Protein AF-A0A175R2G1-F1 (afdb_monomer_lite)

Sequence (86 aa):
MQTQGQQIVARAAFWAATFSAPAAPPVRPQRPSTAQKIADDMLDVAAVRGSCEEEDLLARGWSPVALRRHGAKAREIANTASVRSL

Foldseek 3Di:
DDDPVRVVVVVVVVCCVVPVDPDDPPDDPDDDDLLCVLLVQQLVCCVVPVGDDPVSSVVVVDDPVSCVVRVVVSVVVNVVVVVVVD

pLDDT: mean 87.8, std 9.87, range [52.66, 97.0]

Structure (mmCIF, N/CA/C/O backbone):
data_AF-A0A175R2G1-F1
#
_entry.id   AF-A0A175R2G1-F1
#
loop_
_atom_site.group_PDB
_atom_site.id
_atom_site.type_symbol
_atom_site.label_atom_id
_atom_site.label_alt_id
_atom_site.label_comp_id
_atom_site.label_asym_id
_atom_site.label_entity_id
_atom_site.label_seq_id
_atom_site.pdbx_PDB_ins_code
_atom_site.Cartn_x
_atom_site.Cartn_y
_atom_site.Cartn_z
_atom_site.occupancy
_atom_site.B_iso_or_equiv
_atom_site.auth_seq_id
_atom_site.auth_comp_id
_atom_site.auth_asym_id
_atom_site.auth_atom_id
_atom_site.pdbx_PDB_model_num
ATOM 1 N N . MET A 1 1 ? 25.153 17.218 -61.376 1.00 71.12 1 MET A N 1
ATOM 2 C CA . MET A 1 1 ? 23.796 16.952 -60.848 1.00 71.12 1 MET A CA 1
ATOM 3 C C . MET A 1 1 ? 23.862 15.703 -59.994 1.00 71.12 1 MET A C 1
ATOM 5 O O . MET A 1 1 ? 24.409 14.716 -60.467 1.00 71.12 1 MET A O 1
ATOM 9 N N . GLN A 1 2 ? 23.389 15.754 -58.749 1.00 73.25 2 GLN A N 1
ATOM 10 C CA . GLN A 1 2 ? 23.300 14.547 -57.924 1.00 73.25 2 GLN A CA 1
ATOM 11 C C . GLN A 1 2 ? 22.073 13.734 -58.326 1.00 73.25 2 GLN A C 1
ATOM 13 O O . GLN A 1 2 ? 21.031 14.307 -58.648 1.00 73.25 2 GLN A O 1
ATOM 18 N N . THR A 1 3 ? 22.199 12.411 -58.318 1.00 89.75 3 THR A N 1
ATOM 19 C CA . THR A 1 3 ? 21.064 11.522 -58.584 1.00 89.75 3 THR A CA 1
ATOM 20 C C . THR A 1 3 ? 20.126 11.493 -57.378 1.00 89.75 3 THR A C 1
ATOM 22 O O . THR A 1 3 ? 20.532 11.751 -56.243 1.00 89.75 3 THR A O 1
ATOM 25 N N . GLN A 1 4 ? 18.863 11.136 -57.600 1.00 85.56 4 GLN A N 1
ATOM 26 C CA . GLN A 1 4 ? 17.874 11.000 -56.526 1.00 85.56 4 GLN A CA 1
ATOM 27 C C . GLN A 1 4 ? 18.351 10.045 -55.413 1.00 85.56 4 GLN A C 1
ATOM 29 O O . GLN A 1 4 ? 18.153 10.318 -54.232 1.00 85.56 4 GLN A O 1
ATOM 34 N N . GLY A 1 5 ? 19.056 8.965 -55.773 1.00 85.50 5 GLY A N 1
ATOM 35 C CA . GLY A 1 5 ? 19.641 8.032 -54.806 1.00 85.50 5 GLY A CA 1
ATOM 36 C C . GLY A 1 5 ? 20.696 8.677 -53.901 1.00 85.50 5 GLY A C 1
ATOM 37 O O . GLY A 1 5 ? 20.697 8.441 -52.695 1.00 85.50 5 GLY A O 1
ATOM 38 N N . GLN A 1 6 ? 21.547 9.553 -54.446 1.00 88.69 6 GLN A N 1
ATOM 39 C CA . GLN A 1 6 ? 22.564 10.267 -53.662 1.00 88.69 6 GLN A CA 1
ATOM 40 C C . GLN A 1 6 ? 21.936 11.228 -52.644 1.00 88.69 6 GLN A C 1
ATOM 42 O O . GLN A 1 6 ? 22.409 11.325 -51.513 1.00 88.69 6 GLN A O 1
ATOM 47 N N . GLN A 1 7 ? 20.826 11.875 -53.008 1.00 90.50 7 GLN A N 1
ATOM 48 C CA . GLN A 1 7 ? 20.095 12.770 -52.106 1.00 90.50 7 GLN A CA 1
ATOM 49 C C . GLN A 1 7 ? 19.449 12.016 -50.933 1.00 90.50 7 GLN A C 1
ATOM 51 O O . GLN A 1 7 ? 19.462 12.506 -49.803 1.00 90.50 7 GLN A O 1
ATOM 56 N N . ILE A 1 8 ? 18.922 10.811 -51.176 1.00 88.25 8 ILE A N 1
ATOM 57 C CA . ILE A 1 8 ? 18.335 9.959 -50.129 1.00 88.25 8 ILE A CA 1
ATOM 58 C C . ILE A 1 8 ? 19.405 9.543 -49.115 1.00 88.25 8 ILE A C 1
ATOM 60 O O . ILE A 1 8 ? 19.192 9.675 -47.909 1.00 88.25 8 ILE A O 1
ATOM 64 N N . VAL A 1 9 ? 20.571 9.101 -49.595 1.00 89.88 9 VAL A N 1
ATOM 65 C CA . VAL A 1 9 ? 21.686 8.687 -48.729 1.00 89.88 9 VAL A CA 1
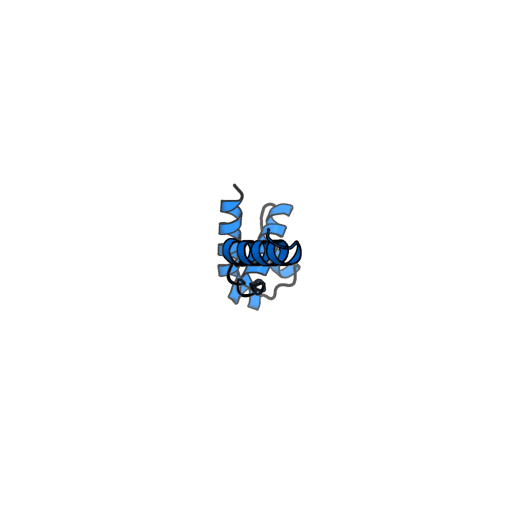ATOM 66 C C . VAL A 1 9 ? 22.213 9.866 -47.910 1.00 89.88 9 VAL A C 1
ATOM 68 O O . VAL A 1 9 ? 22.388 9.735 -46.700 1.00 89.88 9 VAL A O 1
ATOM 71 N N . ALA A 1 10 ? 22.397 11.035 -48.530 1.00 88.88 10 ALA A N 1
ATOM 72 C CA . ALA A 1 10 ? 22.851 12.236 -47.829 1.00 88.88 10 ALA A CA 1
ATOM 73 C C . ALA A 1 10 ? 21.870 12.669 -46.726 1.00 88.88 10 ALA A C 1
ATOM 75 O O . ALA A 1 10 ? 22.281 13.004 -45.614 1.00 88.88 10 ALA A O 1
ATOM 76 N N . ARG A 1 11 ? 20.562 12.600 -47.001 1.00 86.94 11 ARG A N 1
ATOM 77 C CA . ARG A 1 11 ? 19.516 12.922 -46.023 1.00 86.94 11 ARG A CA 1
ATOM 78 C C . ARG A 1 11 ? 19.473 11.917 -44.870 1.00 86.94 11 ARG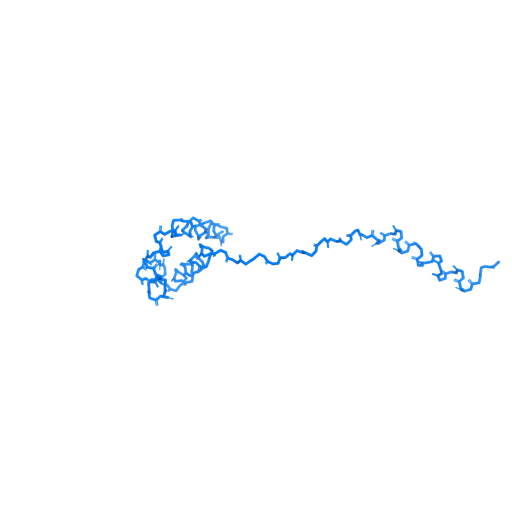 A C 1
ATOM 80 O O . ARG A 1 11 ? 19.305 12.330 -43.725 1.00 86.94 11 ARG A O 1
ATOM 87 N N . ALA A 1 12 ? 19.654 10.627 -45.148 1.00 85.94 12 ALA A N 1
ATOM 88 C CA . ALA A 1 12 ? 19.730 9.596 -44.114 1.00 85.94 12 ALA A CA 1
ATOM 89 C C . ALA A 1 12 ? 20.967 9.777 -43.219 1.00 85.94 12 ALA A C 1
ATOM 91 O O . ALA A 1 12 ? 20.852 9.712 -41.996 1.00 85.94 12 ALA A O 1
ATOM 92 N N . ALA A 1 13 ? 22.126 10.077 -43.814 1.00 85.94 13 ALA A N 1
ATOM 93 C CA . ALA A 1 13 ? 23.364 10.335 -43.081 1.00 85.94 13 ALA A CA 1
ATOM 94 C C . ALA A 1 13 ? 23.250 11.572 -42.177 1.00 85.94 13 ALA A C 1
ATOM 96 O O . ALA A 1 13 ? 23.633 11.520 -41.009 1.00 85.94 13 ALA A O 1
ATOM 97 N N . PHE A 1 14 ? 22.658 12.658 -42.684 1.00 87.38 14 PHE A N 1
ATOM 98 C CA . PHE A 1 14 ? 22.382 13.854 -41.888 1.00 87.38 14 PHE A CA 1
ATOM 99 C C . PHE A 1 14 ? 21.451 13.556 -40.707 1.00 87.38 14 PHE A C 1
ATOM 101 O O . PHE A 1 14 ? 21.696 14.002 -39.586 1.00 87.38 14 PHE A O 1
ATOM 108 N N . TRP A 1 15 ? 20.391 12.780 -40.943 1.00 86.00 15 TRP A N 1
ATOM 109 C CA . TRP A 1 15 ? 19.433 12.428 -39.901 1.00 86.00 15 TRP A CA 1
ATOM 110 C C . TRP A 1 15 ? 20.072 11.558 -38.814 1.00 86.00 15 TRP A C 1
ATOM 112 O O . TRP A 1 15 ? 19.917 11.847 -37.632 1.00 86.00 15 TRP A O 1
ATOM 122 N N . ALA A 1 16 ? 20.872 10.5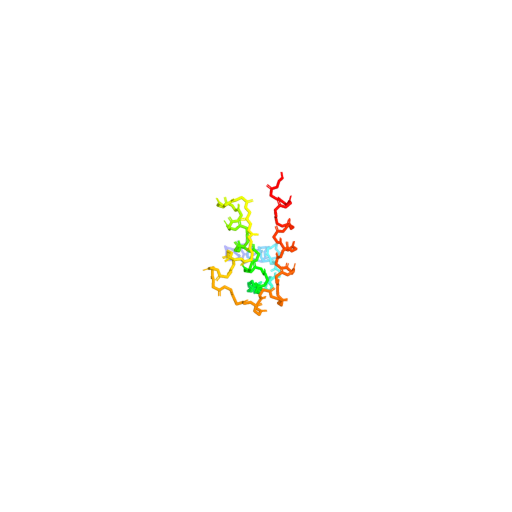60 -39.198 1.00 84.00 16 ALA A N 1
ATOM 123 C CA . ALA A 1 16 ? 21.639 9.757 -38.250 1.00 84.00 16 ALA A CA 1
ATOM 124 C C . ALA A 1 16 ? 22.631 10.616 -37.444 1.00 84.00 16 ALA A C 1
ATOM 126 O O . ALA A 1 16 ? 22.682 10.502 -36.225 1.00 84.00 16 ALA A O 1
ATOM 127 N N . ALA A 1 17 ? 23.364 11.529 -38.087 1.00 80.75 17 ALA A N 1
ATOM 128 C CA . ALA A 1 17 ? 24.307 12.410 -37.394 1.00 80.75 17 ALA A CA 1
ATOM 129 C C . ALA A 1 17 ? 23.622 13.382 -36.416 1.00 80.75 17 ALA A C 1
ATOM 131 O O . ALA A 1 17 ? 24.196 13.726 -35.388 1.00 80.75 17 ALA A O 1
ATOM 132 N N . THR A 1 18 ? 22.399 13.815 -36.731 1.00 82.94 18 THR A N 1
ATOM 133 C CA . THR A 1 18 ? 21.664 14.814 -35.940 1.00 82.94 18 THR A CA 1
ATOM 134 C C . THR A 1 18 ? 20.856 14.181 -34.805 1.00 82.94 18 THR A C 1
ATOM 136 O O . THR A 1 18 ? 20.727 14.776 -33.738 1.00 82.94 18 THR A O 1
ATOM 139 N N . PHE A 1 19 ? 20.306 12.981 -35.018 1.00 79.38 19 PHE A N 1
ATOM 140 C CA . PHE A 1 19 ? 19.309 12.376 -34.126 1.00 79.38 19 PHE A CA 1
ATOM 141 C C . PHE A 1 19 ? 19.720 11.023 -33.543 1.00 79.38 19 PHE A C 1
ATOM 143 O O . PHE A 1 19 ? 18.921 10.400 -32.842 1.00 79.38 19 PHE A O 1
ATOM 150 N N . SER A 1 20 ? 20.947 10.555 -33.784 1.00 70.56 20 SER A N 1
ATOM 151 C CA . SER A 1 20 ? 21.467 9.362 -33.114 1.00 70.56 20 SER A CA 1
ATOM 152 C C . SER A 1 20 ? 21.785 9.671 -31.649 1.00 70.56 20 SER A C 1
ATOM 154 O O . SER A 1 20 ? 22.937 9.858 -31.264 1.00 70.56 20 SER A O 1
ATOM 156 N N . ALA A 1 21 ? 20.750 9.716 -30.813 1.00 66.38 21 ALA A N 1
ATOM 157 C CA . ALA A 1 21 ? 20.917 9.645 -29.372 1.00 66.38 21 ALA A CA 1
ATOM 158 C C . ALA A 1 21 ? 21.387 8.228 -28.992 1.00 66.38 21 ALA A C 1
ATOM 160 O O . ALA A 1 21 ? 20.892 7.250 -29.563 1.00 66.38 21 ALA A O 1
ATOM 161 N N . PRO A 1 22 ? 22.320 8.076 -28.035 1.00 70.50 22 PRO A N 1
ATOM 162 C CA . PRO A 1 22 ? 22.619 6.763 -27.486 1.00 70.50 22 PRO A CA 1
ATOM 163 C C . PRO A 1 22 ? 21.321 6.166 -26.937 1.00 70.50 22 PRO A C 1
ATOM 165 O O . PRO A 1 22 ? 20.595 6.832 -26.197 1.00 70.50 22 PRO A O 1
ATOM 168 N N . ALA A 1 23 ? 21.015 4.924 -27.322 1.00 72.12 23 ALA A N 1
ATOM 169 C CA . ALA A 1 23 ? 19.871 4.209 -26.779 1.00 72.12 23 ALA A CA 1
ATOM 170 C C . ALA A 1 23 ? 20.015 4.178 -25.253 1.00 72.12 23 ALA A C 1
ATOM 172 O O . ALA A 1 23 ? 20.933 3.549 -24.722 1.00 72.12 23 ALA A O 1
ATOM 173 N N . ALA A 1 24 ? 19.143 4.908 -24.552 1.00 71.06 24 ALA A N 1
ATOM 174 C CA . ALA A 1 24 ? 19.119 4.863 -23.104 1.00 71.06 24 ALA A CA 1
ATOM 175 C C . ALA A 1 24 ? 18.869 3.405 -22.686 1.00 71.06 24 ALA A C 1
ATOM 177 O O . ALA A 1 24 ? 18.014 2.739 -23.284 1.00 71.06 24 ALA A O 1
ATOM 178 N N . PRO A 1 25 ? 19.610 2.880 -21.697 1.00 75.19 25 PRO A N 1
ATOM 179 C CA . PRO A 1 25 ? 19.353 1.539 -21.209 1.00 75.19 25 PRO A CA 1
ATOM 180 C C . PRO A 1 25 ? 17.890 1.451 -20.750 1.00 75.19 25 PRO A C 1
ATOM 182 O O . PRO A 1 25 ? 17.371 2.417 -20.180 1.00 75.19 25 PRO A O 1
ATOM 185 N N . PRO A 1 26 ? 17.205 0.320 -20.991 1.00 72.94 26 PRO A N 1
ATOM 186 C CA . PRO A 1 26 ? 15.819 0.168 -20.583 1.00 72.94 26 PRO A CA 1
ATOM 187 C C . PRO A 1 26 ? 15.714 0.388 -19.073 1.00 72.94 26 PRO A C 1
ATOM 189 O O . PRO A 1 26 ? 16.316 -0.343 -18.280 1.00 72.94 26 PRO A O 1
ATOM 192 N N . V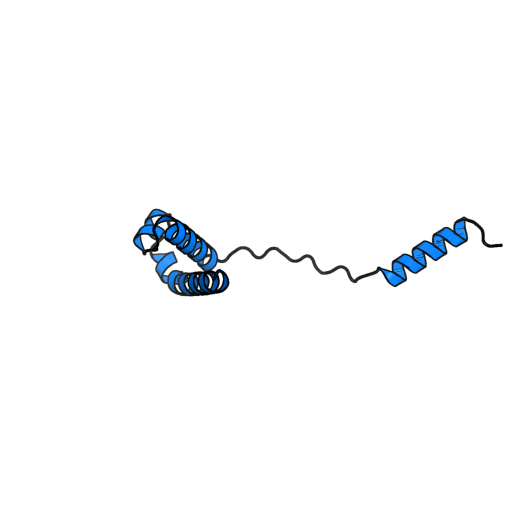AL A 1 27 ? 14.950 1.405 -18.669 1.00 77.00 27 VAL A N 1
ATOM 193 C CA . VAL A 1 27 ? 14.647 1.649 -17.259 1.00 77.00 27 VAL A CA 1
ATOM 194 C C . VAL A 1 27 ? 13.788 0.482 -16.791 1.00 77.00 27 VAL A C 1
ATOM 196 O O . VAL A 1 27 ? 12.614 0.377 -17.141 1.00 77.00 27 VAL A O 1
ATOM 199 N N . ARG A 1 28 ? 14.379 -0.441 -16.026 1.00 71.06 28 ARG A N 1
ATOM 200 C CA . ARG A 1 28 ? 13.613 -1.525 -15.412 1.00 71.06 28 ARG A CA 1
ATOM 201 C C . ARG A 1 28 ? 12.622 -0.887 -14.430 1.00 71.06 28 ARG A C 1
ATOM 203 O O . ARG A 1 28 ? 13.085 -0.216 -13.505 1.00 71.06 28 ARG A O 1
ATOM 210 N N . PRO A 1 29 ? 11.300 -1.094 -14.575 1.00 68.25 29 PRO A N 1
ATOM 211 C CA . PRO A 1 29 ? 10.346 -0.599 -13.594 1.00 68.25 29 PRO A CA 1
ATOM 212 C C . PRO A 1 29 ? 10.698 -1.204 -12.233 1.00 68.25 29 PRO A C 1
ATOM 214 O O . PRO A 1 29 ? 10.745 -2.429 -12.073 1.00 68.25 29 PRO A O 1
ATOM 217 N N . GLN A 1 30 ? 11.023 -0.346 -11.266 1.00 75.81 30 GLN A N 1
ATOM 218 C CA . GLN A 1 30 ? 11.303 -0.802 -9.913 1.00 75.81 30 GLN A CA 1
ATOM 219 C C . GLN A 1 30 ? 9.994 -1.279 -9.296 1.00 75.81 30 GLN A C 1
ATOM 221 O O . GLN A 1 30 ? 8.999 -0.556 -9.278 1.00 75.81 30 GLN A O 1
ATOM 226 N N . ARG A 1 31 ? 9.983 -2.521 -8.807 1.00 81.69 31 ARG A N 1
ATOM 227 C CA . ARG A 1 31 ? 8.832 -3.023 -8.062 1.00 81.69 31 ARG A CA 1
ATOM 228 C C . ARG A 1 31 ? 8.735 -2.242 -6.747 1.00 81.69 31 ARG A C 1
ATOM 230 O O . ARG A 1 31 ? 9.762 -2.105 -6.079 1.00 81.69 31 ARG A O 1
ATOM 237 N N . PRO A 1 32 ? 7.540 -1.770 -6.357 1.00 85.50 32 PRO A N 1
ATOM 238 C CA . PRO A 1 32 ? 7.370 -1.066 -5.097 1.00 85.50 32 PRO A CA 1
ATOM 239 C C . PRO A 1 32 ? 7.776 -1.973 -3.936 1.00 85.50 32 PRO A C 1
ATOM 241 O O . PRO A 1 32 ? 7.425 -3.159 -3.894 1.00 85.50 32 PRO A O 1
ATOM 244 N N . SER A 1 33 ? 8.540 -1.404 -3.005 1.00 93.62 33 SER A N 1
ATOM 245 C CA . SER A 1 33 ? 8.931 -2.093 -1.778 1.00 93.62 33 SER A CA 1
ATOM 246 C C . SER A 1 33 ? 7.699 -2.407 -0.921 1.00 93.62 33 SER A C 1
ATOM 248 O O . SER A 1 33 ? 6.662 -1.757 -1.046 1.00 93.62 33 SER A O 1
ATOM 250 N N . THR A 1 34 ? 7.801 -3.378 -0.010 1.00 94.62 34 THR A N 1
ATOM 251 C CA . THR A 1 34 ? 6.722 -3.663 0.954 1.00 94.62 34 THR A CA 1
ATOM 252 C C . THR A 1 34 ? 6.353 -2.423 1.771 1.00 94.62 34 THR A C 1
ATOM 254 O O . THR A 1 34 ? 5.178 -2.176 2.001 1.00 94.62 34 THR A O 1
ATOM 257 N N . ALA A 1 35 ? 7.343 -1.607 2.151 1.00 94.81 35 ALA A N 1
ATOM 258 C CA . ALA A 1 35 ? 7.104 -0.348 2.852 1.00 94.81 35 ALA A CA 1
ATOM 259 C C . ALA A 1 35 ? 6.339 0.667 1.987 1.00 94.81 35 ALA A C 1
ATOM 261 O O . ALA A 1 35 ? 5.481 1.362 2.514 1.00 94.81 35 ALA A O 1
ATOM 262 N N . GLN A 1 36 ? 6.607 0.718 0.675 1.00 95.19 36 GLN A N 1
ATOM 263 C CA . GLN A 1 36 ? 5.846 1.553 -0.261 1.00 95.19 36 GLN A CA 1
ATOM 264 C C . GLN A 1 36 ? 4.374 1.145 -0.279 1.00 95.19 36 GLN A C 1
ATOM 266 O O . GLN A 1 36 ? 3.510 1.984 -0.107 1.00 95.19 36 GLN A O 1
ATOM 271 N N . LYS A 1 37 ? 4.104 -0.158 -0.406 1.00 96.06 37 LYS A N 1
ATOM 272 C CA . LYS A 1 37 ? 2.732 -0.673 -0.471 1.00 96.06 37 LYS A CA 1
ATOM 273 C C . LYS A 1 37 ? 1.947 -0.395 0.810 1.00 96.06 37 LYS A C 1
ATOM 275 O O . LYS A 1 37 ? 0.797 0.003 0.742 1.00 96.06 37 LYS A O 1
ATOM 280 N N . ILE A 1 38 ? 2.583 -0.575 1.971 1.00 96.44 38 ILE A N 1
ATOM 281 C CA . ILE A 1 38 ? 1.966 -0.222 3.257 1.00 96.44 38 ILE A CA 1
ATOM 282 C C . ILE A 1 38 ? 1.697 1.290 3.317 1.00 96.44 38 ILE A C 1
ATOM 284 O O . ILE A 1 38 ? 0.663 1.697 3.828 1.00 96.44 38 ILE A O 1
ATOM 288 N N . ALA A 1 39 ? 2.608 2.123 2.805 1.00 96.38 39 ALA A N 1
ATOM 289 C CA . ALA A 1 39 ? 2.423 3.572 2.777 1.00 96.38 39 ALA A CA 1
ATOM 290 C C . ALA A 1 39 ? 1.257 3.990 1.870 1.00 96.38 39 ALA A C 1
ATOM 292 O O . ALA A 1 39 ? 0.467 4.840 2.267 1.00 96.38 39 ALA A O 1
ATOM 293 N N . ASP A 1 40 ? 1.132 3.375 0.694 1.00 95.12 40 ASP A N 1
ATOM 294 C CA . ASP A 1 40 ? 0.010 3.602 -0.221 1.00 95.12 40 ASP A CA 1
ATOM 295 C C . ASP A 1 40 ? -1.315 3.239 0.471 1.00 95.12 40 ASP A C 1
ATOM 297 O O . ASP A 1 40 ? -2.251 4.035 0.488 1.00 95.12 40 ASP A O 1
ATOM 301 N N . ASP A 1 41 ? -1.353 2.098 1.167 1.00 96.06 41 ASP A N 1
ATOM 302 C CA . ASP A 1 41 ? -2.524 1.692 1.944 1.00 96.06 41 ASP A CA 1
ATOM 303 C C . ASP A 1 41 ? -2.845 2.657 3.097 1.00 96.06 41 ASP A C 1
ATOM 305 O O . ASP A 1 41 ? -4.017 2.948 3.345 1.00 96.06 41 ASP A O 1
ATOM 309 N N . MET A 1 42 ? -1.826 3.186 3.788 1.00 96.00 42 MET A N 1
ATOM 310 C CA . MET A 1 42 ? -2.011 4.213 4.822 1.00 96.00 42 MET A CA 1
ATOM 311 C C . MET A 1 42 ? -2.657 5.478 4.247 1.00 96.00 42 MET A C 1
ATOM 313 O O . MET A 1 42 ? -3.546 6.052 4.877 1.00 96.00 42 MET A O 1
ATOM 317 N N . LEU A 1 43 ? -2.217 5.913 3.062 1.00 95.44 43 LEU A N 1
ATOM 318 C CA . LEU A 1 43 ? -2.755 7.094 2.386 1.00 95.44 43 LEU A CA 1
ATOM 319 C C . LEU A 1 43 ? -4.194 6.867 1.920 1.00 95.44 43 LEU A C 1
ATOM 321 O O . LEU A 1 43 ? -5.035 7.737 2.135 1.00 95.44 43 LEU A O 1
ATOM 325 N N . ASP A 1 44 ? -4.498 5.700 1.354 1.00 95.44 44 ASP A N 1
ATOM 326 C CA . ASP A 1 44 ? -5.858 5.353 0.941 1.00 95.44 44 ASP A CA 1
ATOM 327 C C . ASP A 1 44 ? -6.832 5.353 2.125 1.00 95.44 44 ASP A C 1
ATOM 329 O O . ASP A 1 44 ? -7.934 5.898 2.040 1.00 95.44 44 ASP A O 1
ATOM 333 N N . VAL A 1 45 ? -6.440 4.728 3.241 1.00 95.25 45 VAL A N 1
ATOM 334 C CA . VAL A 1 45 ? -7.266 4.692 4.455 1.00 95.25 45 VAL A CA 1
ATOM 335 C C . VAL A 1 45 ? -7.460 6.106 4.994 1.00 95.25 45 VAL A C 1
ATOM 337 O O . VAL A 1 45 ? -8.595 6.499 5.270 1.00 95.25 45 VAL A O 1
ATOM 340 N N . ALA A 1 46 ? -6.385 6.894 5.083 1.00 93.81 46 ALA A N 1
ATOM 341 C CA . ALA A 1 46 ? -6.455 8.275 5.546 1.00 93.81 46 ALA A CA 1
ATOM 342 C C . ALA A 1 46 ? -7.321 9.158 4.631 1.00 93.81 46 ALA A C 1
ATOM 344 O O . ALA A 1 46 ? -8.030 10.027 5.131 1.00 93.81 46 ALA A O 1
ATOM 345 N N . ALA A 1 47 ? -7.337 8.912 3.319 1.00 92.69 47 ALA A N 1
ATOM 346 C CA . ALA A 1 47 ? -8.192 9.639 2.381 1.00 92.69 47 ALA A CA 1
ATOM 347 C C . ALA A 1 47 ? -9.690 9.377 2.619 1.00 92.69 47 ALA A C 1
ATOM 349 O O . ALA A 1 47 ? -10.510 10.267 2.399 1.00 92.69 47 ALA A O 1
ATOM 350 N N . VAL A 1 48 ? -10.054 8.177 3.085 1.00 92.94 48 VAL A N 1
ATOM 351 C CA . VAL A 1 48 ? -11.453 7.802 3.356 1.00 92.94 48 VAL A CA 1
ATOM 352 C C . VAL A 1 48 ? -11.877 8.150 4.786 1.00 92.94 48 VAL A C 1
ATOM 354 O O . VAL A 1 48 ? -12.983 8.644 4.995 1.00 92.94 48 VAL A O 1
ATOM 357 N N . ARG A 1 49 ? -11.025 7.875 5.782 1.00 91.12 49 ARG A N 1
ATOM 358 C CA . ARG A 1 49 ? -11.357 7.990 7.215 1.00 91.12 49 ARG A CA 1
ATOM 359 C C . ARG A 1 49 ? -10.823 9.260 7.883 1.00 91.12 49 ARG A C 1
ATOM 361 O O . ARG A 1 49 ? -11.220 9.555 9.005 1.00 91.12 49 ARG A O 1
ATOM 368 N N . GLY A 1 50 ? -9.915 9.989 7.237 1.00 91.06 50 GLY A N 1
ATOM 369 C CA . GLY A 1 50 ? -9.192 11.131 7.811 1.00 91.06 50 GLY A CA 1
ATOM 370 C C . GLY A 1 50 ? -7.983 10.745 8.676 1.00 91.06 50 GLY A C 1
ATOM 371 O O . GLY A 1 50 ? -7.145 11.593 8.975 1.00 91.06 50 GLY A O 1
ATOM 372 N N . SER A 1 51 ? -7.855 9.473 9.053 1.00 92.38 51 SER A N 1
ATOM 373 C CA . SER A 1 51 ? -6.714 8.913 9.779 1.00 92.38 51 SER A CA 1
ATOM 374 C C . SER A 1 51 ? -6.495 7.451 9.383 1.00 92.38 51 SER A C 1
ATOM 376 O O . SER A 1 51 ? -7.390 6.814 8.835 1.00 92.38 51 SER A O 1
ATOM 378 N N . CYS A 1 52 ? -5.296 6.928 9.645 1.00 94.56 52 CYS A N 1
ATOM 379 C CA . CYS A 1 52 ? -4.974 5.510 9.498 1.00 94.56 52 CYS A CA 1
ATOM 380 C C . CYS A 1 52 ? -4.377 4.999 10.809 1.00 94.56 52 CYS A C 1
ATOM 382 O O . CYS A 1 52 ? -3.359 5.529 11.274 1.00 94.56 52 CYS A O 1
ATOM 384 N N . GLU A 1 53 ? -4.990 3.963 11.372 1.00 94.88 53 GLU A N 1
ATOM 385 C CA . GLU A 1 53 ? -4.500 3.263 12.561 1.00 94.88 53 GLU A CA 1
ATOM 386 C C . GLU A 1 53 ? -3.905 1.898 12.183 1.00 94.88 53 GLU A C 1
ATOM 388 O O . GLU A 1 53 ? -3.934 1.486 11.019 1.00 94.88 53 GLU A O 1
ATOM 393 N N . GLU A 1 54 ? -3.289 1.203 13.141 1.00 93.94 54 GLU A N 1
ATOM 394 C CA . GLU A 1 54 ? -2.672 -0.100 12.861 1.00 93.94 54 GLU A CA 1
ATOM 395 C C . GLU A 1 54 ? -3.741 -1.146 12.505 1.00 93.94 54 GLU A C 1
ATOM 397 O O . GLU A 1 54 ? -3.552 -1.957 11.595 1.00 93.94 54 GLU A O 1
ATOM 402 N N . GLU A 1 55 ? -4.896 -1.068 13.162 1.00 95.62 55 GLU A N 1
ATOM 403 C CA . GLU A 1 55 ? -6.068 -1.917 12.968 1.00 95.62 55 GLU A CA 1
ATOM 404 C C . GLU A 1 55 ? -6.589 -1.865 11.526 1.00 95.62 55 GLU A C 1
ATOM 406 O O . GLU A 1 55 ? -6.997 -2.893 10.983 1.00 95.62 55 GLU A O 1
ATOM 411 N N . ASP A 1 56 ? -6.515 -0.702 10.876 1.00 95.25 56 ASP A N 1
ATOM 412 C CA . ASP A 1 56 ? -6.889 -0.540 9.468 1.00 95.25 56 ASP A CA 1
ATOM 413 C C . ASP A 1 56 ? -5.987 -1.349 8.536 1.00 95.25 56 ASP A C 1
ATOM 415 O O . ASP A 1 56 ? -6.445 -1.989 7.585 1.00 95.25 56 ASP A O 1
ATOM 419 N N . LEU A 1 57 ? -4.686 -1.350 8.824 1.00 95.31 57 LEU A N 1
ATOM 420 C CA . LEU A 1 57 ? -3.705 -2.085 8.035 1.00 95.31 57 LEU A CA 1
ATOM 421 C C . LEU A 1 57 ? -3.834 -3.591 8.273 1.00 95.31 57 LEU A C 1
ATOM 423 O O . LEU A 1 57 ? -3.723 -4.375 7.327 1.00 95.31 57 LEU A O 1
ATOM 427 N N . LEU A 1 58 ? -4.129 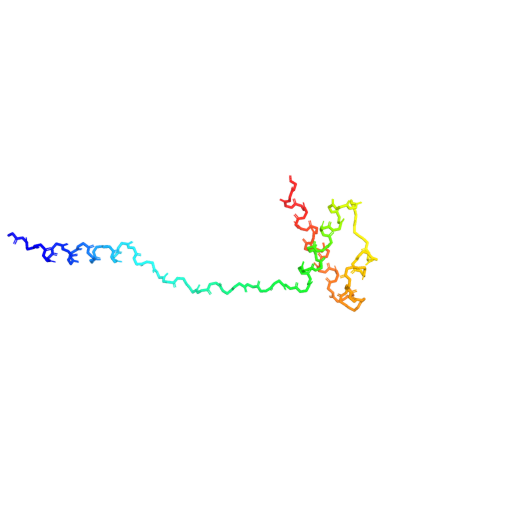-4.000 9.508 1.00 96.25 58 LEU A N 1
ATOM 428 C CA . LEU A 1 58 ? -4.461 -5.391 9.820 1.00 96.25 58 LEU A CA 1
ATOM 429 C C . LEU A 1 58 ? -5.732 -5.836 9.077 1.00 96.25 58 LEU A C 1
ATOM 431 O O . LEU A 1 58 ? -5.745 -6.926 8.503 1.00 96.25 58 LEU A O 1
ATOM 435 N N . ALA A 1 59 ? -6.762 -4.986 9.007 1.00 95.25 59 ALA A N 1
ATOM 436 C CA . ALA A 1 59 ? -7.989 -5.257 8.254 1.00 95.25 59 ALA A CA 1
ATOM 437 C C . ALA A 1 59 ? -7.751 -5.353 6.733 1.00 95.25 59 ALA A C 1
ATOM 439 O O . ALA A 1 59 ? -8.415 -6.142 6.059 1.00 95.25 59 ALA A O 1
ATOM 440 N N . ARG A 1 60 ? -6.759 -4.627 6.194 1.00 93.25 60 ARG A N 1
ATOM 441 C CA . ARG A 1 60 ? -6.274 -4.783 4.805 1.00 93.25 60 ARG A CA 1
ATOM 442 C C . ARG A 1 60 ? -5.445 -6.054 4.570 1.00 93.25 60 ARG A C 1
ATOM 444 O O . ARG A 1 60 ? -5.064 -6.335 3.436 1.00 93.25 60 ARG A O 1
ATOM 451 N N . GLY A 1 61 ? -5.192 -6.847 5.610 1.00 96.31 61 GLY A N 1
ATOM 452 C CA . GLY A 1 61 ? -4.492 -8.128 5.513 1.00 96.31 61 GLY A CA 1
ATOM 453 C C . GLY A 1 61 ? -2.982 -8.040 5.727 1.00 96.31 61 GLY A C 1
ATOM 454 O O . GLY A 1 61 ? -2.270 -9.015 5.464 1.00 96.31 61 GLY A O 1
ATOM 455 N N . TRP A 1 62 ? -2.462 -6.913 6.222 1.00 97.00 62 TRP A N 1
ATOM 456 C CA . TRP A 1 62 ? -1.062 -6.847 6.629 1.00 97.00 62 TRP A CA 1
ATOM 457 C C . TRP A 1 62 ? -0.824 -7.677 7.882 1.00 97.00 62 TRP A C 1
ATOM 459 O O . TRP A 1 62 ? -1.579 -7.629 8.847 1.00 97.00 62 TRP A O 1
ATOM 469 N N . SER A 1 63 ? 0.271 -8.434 7.891 1.00 96.94 63 SER A N 1
ATOM 470 C CA . SER A 1 63 ? 0.645 -9.185 9.083 1.00 96.94 63 SER A CA 1
ATOM 471 C C . SER A 1 63 ? 1.298 -8.267 10.126 1.00 96.94 63 SER A C 1
ATOM 473 O O . SER A 1 63 ? 2.084 -7.383 9.763 1.00 96.94 63 SER A O 1
ATOM 475 N N . PRO A 1 64 ? 1.117 -8.538 11.433 1.00 96.25 64 PRO A N 1
ATOM 476 C CA . PRO A 1 64 ? 1.811 -7.798 12.491 1.00 96.25 64 PRO A CA 1
ATOM 477 C C . PRO A 1 64 ? 3.343 -7.837 12.366 1.00 96.25 64 PRO A C 1
ATOM 479 O O . PRO A 1 64 ? 4.056 -6.972 12.869 1.00 96.25 64 PRO A O 1
ATOM 482 N N . VAL A 1 65 ? 3.893 -8.868 11.717 1.00 97.00 65 VAL A N 1
ATOM 483 C CA . VAL A 1 65 ? 5.336 -8.972 11.451 1.00 97.00 65 VAL A CA 1
ATOM 484 C C . VAL A 1 65 ? 5.763 -7.983 10.365 1.00 97.00 65 VAL A C 1
ATOM 486 O O . VAL A 1 65 ? 6.790 -7.321 10.513 1.00 97.00 65 VAL A O 1
ATOM 489 N N . ALA A 1 66 ? 4.976 -7.848 9.293 1.00 94.50 66 ALA A N 1
ATOM 490 C CA . ALA A 1 66 ? 5.245 -6.879 8.236 1.00 94.50 66 ALA A CA 1
ATOM 491 C C . ALA A 1 66 ? 5.171 -5.443 8.769 1.00 94.50 66 ALA A C 1
ATOM 493 O O . ALA A 1 66 ? 6.067 -4.648 8.483 1.00 94.50 66 ALA A O 1
ATOM 494 N N . LEU A 1 67 ? 4.172 -5.141 9.603 1.00 94.94 67 LEU A N 1
ATOM 495 C CA . LEU A 1 67 ? 4.013 -3.821 10.219 1.00 94.94 67 LEU A CA 1
ATOM 496 C C . LEU A 1 67 ? 5.170 -3.491 11.170 1.00 94.94 67 LEU A C 1
ATOM 498 O O . LEU A 1 67 ? 5.760 -2.420 11.059 1.00 94.94 67 LEU A O 1
ATOM 502 N N . ARG A 1 68 ? 5.613 -4.440 12.004 1.00 96.06 68 ARG A N 1
ATOM 503 C CA . ARG A 1 68 ? 6.800 -4.239 12.858 1.00 96.06 68 ARG A CA 1
ATOM 504 C C . ARG A 1 68 ? 8.085 -4.006 12.064 1.00 96.06 68 ARG A C 1
ATOM 506 O O . ARG A 1 68 ? 8.925 -3.212 12.474 1.00 96.06 68 ARG A O 1
ATOM 513 N N . ARG A 1 69 ? 8.254 -4.689 10.928 1.00 96.12 69 ARG A N 1
ATOM 514 C CA . ARG A 1 69 ? 9.480 -4.601 10.117 1.00 96.12 69 ARG A CA 1
ATOM 515 C C . ARG A 1 69 ? 9.512 -3.388 9.186 1.00 96.12 69 ARG A C 1
ATOM 517 O O . ARG A 1 69 ? 10.589 -2.864 8.911 1.00 96.12 69 ARG A O 1
ATOM 524 N N . HIS A 1 70 ? 8.360 -2.975 8.663 1.00 96.31 70 HIS A N 1
ATOM 525 C CA . HIS A 1 70 ? 8.271 -1.992 7.580 1.00 96.31 70 HIS A CA 1
ATOM 526 C C . HIS A 1 70 ? 7.417 -0.767 7.917 1.00 96.31 70 HIS A C 1
ATOM 528 O O . HIS A 1 70 ? 7.525 0.233 7.211 1.00 96.31 70 HIS A O 1
ATOM 534 N N . GLY A 1 71 ? 6.618 -0.799 8.985 1.00 92.69 71 GLY A N 1
ATOM 535 C CA . GLY A 1 71 ? 5.654 0.249 9.326 1.00 92.69 71 GLY A CA 1
ATOM 536 C C . GLY A 1 71 ? 6.294 1.611 9.580 1.00 92.69 71 GLY A C 1
ATOM 537 O O . GLY A 1 71 ? 5.800 2.615 9.079 1.00 92.69 71 GLY A O 1
ATOM 538 N N . ALA A 1 72 ? 7.446 1.658 10.259 1.00 95.19 72 ALA A N 1
ATOM 539 C CA . ALA A 1 72 ? 8.174 2.912 10.472 1.00 95.19 72 ALA A CA 1
ATOM 540 C C . ALA A 1 72 ? 8.592 3.565 9.143 1.00 95.19 72 ALA A C 1
ATOM 542 O O . ALA A 1 72 ? 8.382 4.761 8.940 1.00 95.19 72 ALA A O 1
ATOM 543 N N . LYS A 1 73 ? 9.118 2.765 8.204 1.00 96.19 73 LYS A N 1
ATOM 544 C CA . LYS A 1 73 ? 9.514 3.266 6.883 1.00 96.19 73 LYS A CA 1
ATOM 545 C C . LYS A 1 73 ? 8.304 3.643 6.032 1.00 96.19 73 LYS A C 1
ATOM 547 O O . LYS A 1 73 ? 8.351 4.644 5.329 1.00 96.19 73 LYS A O 1
ATOM 552 N N . ALA A 1 74 ? 7.225 2.868 6.114 1.00 95.31 74 ALA A N 1
ATOM 553 C CA . ALA A 1 74 ? 5.974 3.171 5.433 1.00 95.31 74 ALA A CA 1
ATOM 554 C C . ALA A 1 74 ? 5.396 4.515 5.897 1.00 95.31 74 ALA A C 1
ATOM 556 O O . ALA A 1 74 ? 5.041 5.348 5.069 1.00 95.31 74 ALA A O 1
ATOM 557 N N . ARG A 1 75 ? 5.410 4.781 7.208 1.00 94.25 75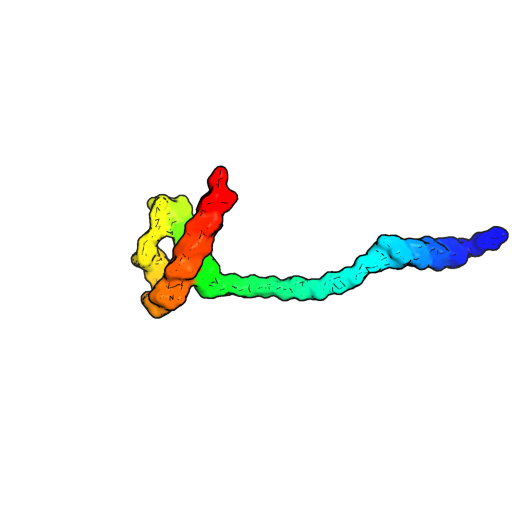 ARG A N 1
ATOM 558 C CA . ARG A 1 75 ? 4.944 6.050 7.778 1.00 94.25 75 ARG A CA 1
ATOM 559 C C . ARG A 1 75 ? 5.766 7.244 7.297 1.00 94.25 75 ARG A C 1
ATOM 561 O O . ARG A 1 75 ? 5.206 8.277 6.955 1.00 94.25 75 ARG A O 1
ATOM 568 N N . GLU A 1 76 ? 7.088 7.099 7.230 1.00 95.50 76 GLU A N 1
ATOM 569 C CA . GLU A 1 76 ? 7.979 8.125 6.670 1.00 95.50 76 GLU A CA 1
ATOM 570 C C . GLU A 1 76 ? 7.646 8.422 5.197 1.00 95.50 76 GLU A C 1
ATOM 572 O O . GLU A 1 76 ? 7.552 9.588 4.804 1.00 95.50 76 GLU A O 1
ATOM 577 N N . ILE A 1 77 ? 7.422 7.375 4.390 1.00 94.44 77 ILE A N 1
ATOM 578 C CA . ILE A 1 77 ? 7.041 7.502 2.976 1.00 94.44 77 ILE A CA 1
ATOM 579 C C . ILE A 1 77 ? 5.683 8.204 2.847 1.00 94.44 77 ILE A C 1
ATOM 581 O O . ILE A 1 77 ? 5.583 9.176 2.098 1.00 94.44 77 ILE A O 1
ATOM 585 N N . ALA A 1 78 ? 4.673 7.763 3.603 1.00 92.56 78 ALA A N 1
ATOM 586 C CA . ALA A 1 78 ? 3.330 8.339 3.582 1.00 92.56 78 ALA A CA 1
ATOM 587 C C . ALA A 1 78 ? 3.345 9.823 3.980 1.00 92.56 78 ALA A C 1
ATOM 589 O O . ALA A 1 78 ? 2.790 10.661 3.272 1.00 92.56 78 ALA A O 1
ATOM 590 N N . ASN A 1 79 ? 4.066 10.180 5.048 1.00 92.06 79 ASN A N 1
ATOM 591 C CA . ASN A 1 79 ? 4.206 11.573 5.475 1.00 92.06 79 ASN A CA 1
ATOM 592 C C . ASN A 1 79 ? 4.894 12.429 4.403 1.00 92.06 79 ASN A C 1
ATOM 594 O O . ASN A 1 79 ? 4.441 13.530 4.097 1.00 92.06 79 ASN A O 1
ATOM 598 N N . THR A 1 80 ? 5.968 11.917 3.796 1.00 92.00 80 THR A N 1
ATOM 599 C CA . THR A 1 80 ? 6.691 12.637 2.736 1.00 92.00 80 THR A CA 1
ATOM 600 C C . THR A 1 80 ? 5.808 12.858 1.503 1.00 92.00 80 THR A C 1
ATOM 602 O O . THR A 1 80 ? 5.860 13.922 0.885 1.00 92.00 80 THR A O 1
ATOM 605 N N . ALA A 1 81 ? 4.985 11.870 1.143 1.00 86.25 81 ALA A N 1
ATOM 606 C CA . ALA A 1 81 ? 4.030 11.974 0.044 1.00 86.25 81 ALA A CA 1
ATOM 607 C C . ALA A 1 81 ? 2.904 12.973 0.355 1.00 86.25 81 ALA A C 1
ATOM 609 O O . ALA A 1 81 ? 2.575 13.805 -0.491 1.00 86.25 81 ALA A O 1
ATOM 610 N N . SER A 1 82 ? 2.375 12.955 1.582 1.00 78.88 82 SER A N 1
ATOM 611 C CA . SER A 1 82 ? 1.346 13.901 2.021 1.00 78.88 82 SER A CA 1
ATOM 612 C C . SER A 1 82 ? 1.836 15.350 1.971 1.00 78.88 82 SER A C 1
ATOM 614 O O . SER A 1 82 ? 1.094 16.213 1.518 1.00 78.88 82 SER A O 1
ATOM 616 N N . VAL A 1 83 ? 3.084 15.624 2.372 1.00 79.31 83 VAL A N 1
ATOM 617 C CA . VAL A 1 83 ? 3.660 16.984 2.337 1.00 79.31 83 VAL A CA 1
ATOM 618 C C . VAL A 1 83 ? 3.825 17.508 0.910 1.00 79.31 83 VAL A C 1
ATOM 620 O O . VAL A 1 83 ? 3.639 18.693 0.676 1.00 79.31 83 VAL A O 1
ATOM 623 N N . ARG A 1 84 ? 4.151 16.646 -0.061 1.00 71.94 84 ARG A N 1
ATOM 624 C CA . ARG A 1 84 ? 4.268 17.046 -1.478 1.00 71.94 84 ARG A CA 1
ATOM 625 C C . ARG A 1 84 ? 2.929 17.331 -2.160 1.00 71.94 84 ARG A C 1
ATOM 627 O O . ARG A 1 84 ? 2.933 17.843 -3.273 1.00 71.94 84 ARG A O 1
ATOM 634 N N . SER A 1 85 ? 1.827 16.925 -1.537 1.00 62.31 85 SER A N 1
ATOM 635 C CA . SER A 1 85 ? 0.478 17.022 -2.100 1.00 62.31 85 SER A CA 1
ATOM 636 C C . SER A 1 85 ? -0.276 18.276 -1.634 1.00 62.31 85 SER A C 1
ATOM 638 O O . SER A 1 85 ? -1.403 18.491 -2.075 1.00 62.31 85 SER A O 1
ATOM 640 N N . LEU A 1 86 ? 0.332 19.067 -0.739 1.00 52.66 86 LEU A N 1
ATOM 641 C CA . LEU A 1 86 ? -0.144 20.361 -0.238 1.00 52.66 86 LEU A CA 1
ATOM 642 C C . LEU A 1 86 ? 0.534 21.507 -0.996 1.00 52.66 86 LEU A C 1
ATOM 644 O O . LEU A 1 86 ? -0.160 22.515 -1.246 1.00 52.66 86 LEU A O 1
#

Organism: NCBI:txid401562

Radius of gyration: 25.91 Å; chains: 1; bounding box: 36×30×74 Å

Secondary structure (DSSP, 8-state):
---HHHHHHHHHHHHHHHH----PPP-PPPPPPHHHHHHHHHHHHHHHHSS--HHHHHHTT--HHHHHHHHHHHHHHHHHHHHHT-

=== Feature glossary ===
The features interleaved in this record are:

— What the protein is —

Sequence gives the chain of amino acids in standard one-letter code (A=alanine, C=cysteine, …, Y=tyrosine), read N→C. It is the only feature that is directly encoded by the gene; all structural features are derived from the folded form of this sequence.

Database cross-references. InterPro integrates a dozen domain/family signature databases into unified entries with residue-range hits. GO terms attach function/process/location labels with evidence codes. CATH codes position the fold in a four-level structural taxonomy. Organism is the NCBI-taxonomy species name.

— Where its atoms are —

Atomic coordinates in PDBx/mmCIF format — the same representation the Protein Data Bank distributes. Each line of the _atom_site loop places one backbone atom in Cartesian space (units: ångströms, origin: arbitrary).

The six renders are orthographic views along the three Cartesian axes in both directions. Representation (cartoon, sticks, or surface) and color scheme (sequence-rainbow or by-chain) vary across proteins so the training set covers all the common visualization conventions.

— Local backbone conformation —

Eight-state secondary structure (DSSP): H is the canonical α-helix, G the tighter 3₁₀-helix, I the wider π-helix; E/B are β-structure, T and S are turns and bends, and '-' is everything else. DSSP derives these from the pattern of main-chain N–H···O=C hydrogen bonds, not from the sequence.

P-SEA three-state annotation labels each residue as helix, strand, or coil based purely on the geometry of the Cα trace. It serves as a fallback when the full backbone (and thus DSSP) is unavailable.

The φ/ψ torsion pair specifies the backbone conformation at each residue. φ rotates about the N–Cα bond, ψ about the Cα–C bond. Steric clashes forbid most of the (φ, ψ) plane — the allowed regions (α-helix basin, β-sheet basin, left-handed helix) are the Ramachandran-allowed regions.

— Global shape and packing —

The geometric summary reports three shape descriptors. Rg (radius of gyration) measures how spread out the Cα atoms are about their centre of mass; compact globular proteins have small Rg, elongated or unfolded ones large. Cα contacts (<8 Å, |i−j|>4) count long-range residue pairs in spatial proximity — high for tightly packed folds, near zero for rods or random coil. The bounding-box extents give the protein's footprint along x, y, z in Å.

Solvent-accessible surface area (SASA) is the area in Å² traced out by the centre of a 1.4 Å probe sphere (a water molecule) rolled over the protein's van der Waals surface (Shrake–Rupley / Lee–Richards construction). Buried residues have near-zero SASA; fully exposed residues can exceed 200 Å². The total SASA scales roughly with the number of surface residues.

The contact map is a binary N×N matrix image: pixel (i, j) is dark where Cα_i and Cα_j are within 8 Å and |i−j|>4. Because the |i−j|>4 filter removes local helical contacts, off-diagonal stripes parallel to the main diagonal indicate parallel β-sheets; stripes perpendicular to it indicate antiparallel β-sheets. The Ramachandran plot scatters every residue's (φ, ψ) pair against the sterically allowed regions. The PAE heatmap renders the predicted-aligned-error matrix.

— Structural neighborhood —

3Di is Foldseek's structural alphabet. Each residue is assigned one of twenty discrete states based on how its Cα sits relative to its spatial (not sequential) neighbors. Aligning 3Di strings finds structural homologs roughly as well as full 3D superposition, but orders of magnitude faster.

Nearest PDB neighbors are the top structural matches found by Foldseek when searching this structure against the entire Protein Data Bank. Each hit reports a TM-score (0 to 1; >0.5 almost always implies the same fold) and an E-value. These are *structural* homologs — they may share no detectable sequence similarity.

— Confidence and disorder —

For AlphaFold models, the B-factor field carries pLDDT — the model's own estimate of local accuracy on a 0–100 scale. Regions with pLDDT<50 should be treated as essentially unmodeled; they often correspond to intrinsically disordered segments.

Crystallographic B-factors measure how much each atom's electron density is smeared out, in Å². They rise in mobile loops and surface residues and fall in the buried interior. In AlphaFold models this column is repurposed to hold pLDDT instead.

Predicted aligned error is AlphaFold's pairwise confidence. Unlike pLDDT (per-residue), PAE is per-residue-pair and captures whether two parts of the structure are correctly placed relative to each other. Units are ångströms of expected positional error.